Protein AF-A0A849TM98-F1 (afdb_monomer_lite)

Sequence (155 aa):
MPPPEGQPVPTSGHVIDQPSEIGAILRRILEQVATDVGDQFFPSLVQQATSLCVEYAYISERSDDGSCFCSKAAWANGGPLSPFDVPAKGPNKVDMAKTLALRDVERQHILDMLEQTNWRVSGEKGAAKILGLNPTTLEARMNKLGIARPSSPTG

Structure (mmCIF, N/CA/C/O backbone):
data_AF-A0A849TM98-F1
#
_entry.id   AF-A0A849TM98-F1
#
loop_
_atom_site.group_PDB
_atom_site.id
_atom_site.type_symbol
_atom_site.label_atom_id
_atom_site.label_alt_id
_atom_site.label_comp_id
_atom_site.label_asym_id
_atom_site.label_entity_id
_atom_site.label_seq_id
_atom_site.pdbx_PDB_ins_code
_atom_site.Cartn_x
_atom_site.Cartn_y
_atom_site.Cartn_z
_atom_site.occupancy
_atom_site.B_iso_or_equiv
_atom_site.auth_seq_id
_atom_site.auth_comp_id
_atom_site.auth_asym_id
_atom_site.auth_atom_id
_atom_site.pdbx_PDB_model_num
ATOM 1 N N . MET A 1 1 ? 73.442 27.928 7.668 1.00 41.06 1 MET A N 1
ATOM 2 C CA . MET A 1 1 ? 72.955 27.429 6.367 1.00 41.06 1 MET A CA 1
ATOM 3 C C . MET A 1 1 ? 71.775 26.509 6.650 1.00 41.06 1 MET A C 1
ATOM 5 O O . MET A 1 1 ? 72.008 25.449 7.220 1.00 41.06 1 MET A O 1
ATOM 9 N N . PRO A 1 2 ? 70.529 26.950 6.420 1.00 49.03 2 PRO A N 1
ATOM 10 C CA . PRO A 1 2 ? 69.352 26.091 6.546 1.00 49.03 2 PRO A CA 1
ATOM 11 C C . PRO A 1 2 ? 69.283 25.087 5.374 1.00 49.03 2 PRO A C 1
ATOM 13 O O . PRO A 1 2 ? 69.793 25.398 4.295 1.00 49.03 2 PRO A O 1
ATOM 16 N N . PRO A 1 3 ? 68.702 23.888 5.568 1.00 48.16 3 PRO A N 1
ATOM 17 C CA . PRO A 1 3 ? 68.434 22.942 4.484 1.00 48.16 3 PRO A CA 1
ATOM 18 C C . PRO A 1 3 ? 67.282 23.435 3.582 1.00 48.16 3 PRO A C 1
ATOM 20 O O . PRO A 1 3 ? 66.456 24.227 4.037 1.00 48.16 3 PRO A O 1
ATOM 23 N N . PRO A 1 4 ? 67.229 22.995 2.310 1.00 47.66 4 PRO A N 1
ATOM 24 C CA . PRO A 1 4 ? 66.260 23.478 1.329 1.00 47.66 4 PRO A CA 1
ATOM 25 C C . PRO A 1 4 ? 64.826 23.036 1.653 1.00 47.66 4 PRO A C 1
ATOM 27 O O . PRO A 1 4 ? 64.572 21.883 2.003 1.00 47.66 4 PRO A O 1
ATOM 30 N N . GLU A 1 5 ? 63.897 23.977 1.503 1.00 50.69 5 GLU A N 1
ATOM 31 C CA . GLU A 1 5 ? 62.451 23.766 1.539 1.00 50.69 5 GLU A CA 1
ATOM 32 C C . GLU A 1 5 ? 61.996 22.815 0.417 1.00 50.69 5 GLU A C 1
ATOM 34 O O . GLU A 1 5 ? 62.450 22.923 -0.722 1.00 50.69 5 GLU A O 1
ATOM 39 N N . GLY A 1 6 ? 61.047 21.925 0.734 1.00 48.53 6 GLY A N 1
ATOM 40 C CA . GLY A 1 6 ? 60.220 21.237 -0.264 1.00 48.53 6 GLY A CA 1
ATOM 41 C C . GLY A 1 6 ? 60.512 19.751 -0.490 1.00 48.53 6 GLY A C 1
ATOM 42 O O . GLY A 1 6 ? 60.929 19.360 -1.575 1.00 48.53 6 GLY A O 1
ATOM 43 N N . GLN A 1 7 ? 60.184 18.897 0.483 1.00 35.91 7 GLN A N 1
ATOM 44 C CA . GLN A 1 7 ? 59.826 17.502 0.194 1.00 35.91 7 GLN A CA 1
ATOM 45 C C . GLN A 1 7 ? 58.348 17.280 0.542 1.00 35.91 7 GLN A C 1
ATOM 47 O O . GLN A 1 7 ? 57.992 17.378 1.718 1.00 35.91 7 GLN A O 1
ATOM 52 N N . PRO A 1 8 ? 57.470 16.981 -0.433 1.00 37.41 8 PRO A N 1
ATOM 53 C CA . PRO A 1 8 ? 56.159 16.434 -0.132 1.00 37.41 8 PRO A CA 1
ATOM 54 C C . PRO A 1 8 ? 56.297 14.967 0.298 1.00 37.41 8 PRO A C 1
ATOM 56 O O . PRO A 1 8 ? 56.917 14.146 -0.376 1.00 37.41 8 PRO A O 1
ATOM 59 N N . VAL A 1 9 ? 55.707 14.656 1.449 1.00 39.91 9 VAL A N 1
ATOM 60 C CA . VAL A 1 9 ? 55.530 13.306 1.995 1.00 39.91 9 VAL A CA 1
ATOM 61 C C . VAL A 1 9 ? 54.797 12.385 1.000 1.00 39.91 9 VAL A C 1
ATOM 63 O O . VAL A 1 9 ? 53.800 12.811 0.410 1.00 39.91 9 VAL A O 1
ATOM 66 N N . PRO A 1 10 ? 55.210 11.113 0.817 1.00 35.00 10 PRO A N 1
ATOM 67 C CA . PRO A 1 10 ? 54.434 10.158 0.037 1.00 35.00 10 PRO A CA 1
ATOM 68 C C . PRO A 1 10 ? 53.197 9.752 0.845 1.00 35.00 10 PRO A C 1
ATOM 70 O O . PRO A 1 10 ? 53.257 8.904 1.734 1.00 35.00 10 PRO A O 1
ATOM 73 N N . THR A 1 11 ? 52.060 10.379 0.551 1.00 39.84 11 THR A N 1
ATOM 74 C CA . THR A 1 11 ? 50.767 9.919 1.063 1.00 39.84 11 THR A CA 1
ATOM 75 C C . THR A 1 11 ? 50.325 8.771 0.170 1.00 39.84 11 THR A C 1
ATOM 77 O O . THR A 1 11 ? 50.005 8.971 -0.999 1.00 39.84 11 THR A O 1
ATOM 80 N N . SER A 1 12 ? 50.370 7.555 0.712 1.00 45.78 12 SER A N 1
ATOM 81 C CA . SER A 1 12 ? 49.837 6.358 0.068 1.00 45.78 12 SER A CA 1
ATOM 82 C C . SER A 1 12 ? 48.323 6.521 -0.092 1.00 45.78 12 SER A C 1
ATOM 84 O O . SER A 1 12 ? 47.551 6.281 0.832 1.00 45.78 12 SER A O 1
ATOM 86 N N . GLY A 1 13 ? 47.911 7.011 -1.254 1.00 35.06 13 GLY A N 1
ATOM 87 C CA . GLY A 1 13 ? 46.535 7.043 -1.716 1.00 35.06 13 GLY A CA 1
ATOM 88 C C . GLY A 1 13 ? 46.517 6.382 -3.079 1.00 35.06 13 GLY A C 1
ATOM 89 O O . GLY A 1 13 ? 46.892 6.997 -4.072 1.00 35.06 13 GLY A O 1
ATOM 90 N N . HIS A 1 14 ? 46.138 5.108 -3.119 1.00 42.25 14 HIS A N 1
ATOM 91 C CA . HIS A 1 14 ? 45.857 4.408 -4.364 1.00 42.25 14 HIS A CA 1
ATOM 92 C C . HIS A 1 14 ? 44.585 5.022 -4.967 1.00 42.25 14 HIS A C 1
ATOM 94 O O . HIS A 1 14 ? 43.470 4.592 -4.685 1.00 42.25 14 HIS A O 1
ATOM 100 N N . VAL A 1 15 ? 44.762 6.105 -5.725 1.00 42.31 15 VAL A N 1
ATOM 101 C CA . VAL A 1 15 ? 43.738 6.670 -6.601 1.00 42.31 15 VAL A CA 1
ATOM 102 C C . VAL A 1 15 ? 43.552 5.662 -7.727 1.00 42.31 15 VAL A C 1
ATOM 104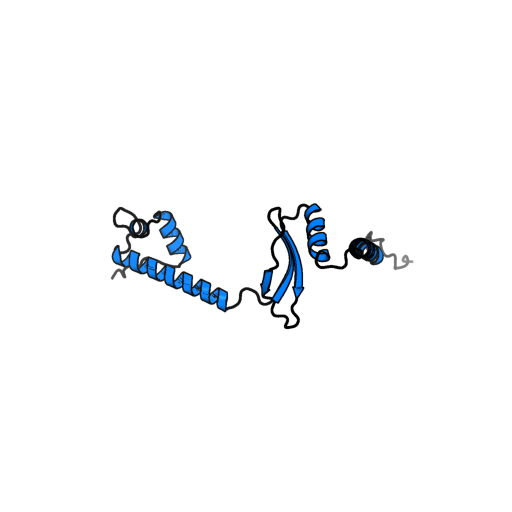 O O . VAL A 1 15 ? 44.450 5.458 -8.542 1.00 42.31 15 VAL A O 1
ATOM 107 N N . ILE A 1 16 ? 42.409 4.980 -7.723 1.00 38.78 16 ILE A N 1
ATOM 108 C CA . ILE A 1 16 ? 41.996 4.090 -8.806 1.00 38.78 16 ILE A CA 1
ATOM 109 C C . ILE A 1 16 ? 41.650 4.981 -10.007 1.00 38.78 16 ILE A C 1
ATOM 111 O O . ILE A 1 16 ? 40.516 5.419 -10.173 1.00 38.78 16 ILE A O 1
ATOM 115 N N . ASP A 1 17 ? 42.663 5.291 -10.813 1.00 43.09 17 ASP A N 1
ATOM 116 C CA . ASP A 1 17 ? 42.588 6.096 -12.038 1.00 43.09 17 ASP A CA 1
ATOM 117 C C . ASP A 1 17 ? 42.391 5.194 -13.276 1.00 43.09 17 ASP A C 1
ATOM 119 O O . ASP A 1 17 ? 43.141 5.238 -14.245 1.00 43.09 17 ASP A O 1
ATOM 123 N N . GLN A 1 18 ? 41.409 4.289 -13.231 1.00 44.62 18 GLN A N 1
ATOM 124 C CA . GLN A 1 18 ? 41.068 3.408 -14.362 1.00 44.62 18 GLN A CA 1
ATOM 125 C C . GLN A 1 18 ? 39.545 3.409 -14.610 1.00 44.62 18 GLN A C 1
ATOM 127 O O . GLN A 1 18 ? 38.858 2.430 -14.311 1.00 44.62 18 GLN A O 1
ATOM 132 N N . PRO A 1 19 ? 38.971 4.475 -15.207 1.00 47.72 19 PRO A N 1
ATOM 133 C CA . PRO A 1 19 ? 37.593 4.455 -15.725 1.00 47.72 19 PRO A CA 1
ATOM 134 C C . PRO A 1 19 ? 37.368 3.395 -16.830 1.00 47.72 19 PRO A C 1
ATOM 136 O O . PRO A 1 19 ? 36.232 3.110 -17.211 1.00 47.72 19 PRO A O 1
ATOM 139 N N . SER A 1 20 ? 38.441 2.775 -17.326 1.00 55.25 20 SER A N 1
ATOM 140 C CA . SER A 1 20 ? 38.464 1.695 -18.314 1.00 55.25 20 SER A CA 1
ATOM 141 C C . SER A 1 20 ? 38.040 0.331 -17.775 1.00 55.25 20 SER A C 1
ATOM 143 O O . SER A 1 20 ? 37.471 -0.432 -18.545 1.00 55.25 20 SER A O 1
ATOM 145 N N . GLU A 1 21 ? 38.270 -0.007 -16.502 1.00 56.81 21 GLU A N 1
ATOM 146 C CA . GLU A 1 21 ? 37.962 -1.357 -15.994 1.00 56.81 21 GLU A CA 1
ATOM 147 C C . GLU A 1 21 ? 36.474 -1.534 -15.706 1.00 56.81 21 GLU A C 1
ATOM 149 O O . GLU A 1 21 ? 35.868 -2.492 -16.178 1.00 56.81 21 GLU A O 1
ATOM 154 N N . ILE A 1 22 ? 35.849 -0.569 -15.026 1.00 57.56 22 ILE A N 1
ATOM 155 C CA . ILE A 1 22 ? 34.392 -0.567 -14.825 1.00 57.56 22 ILE A CA 1
ATOM 156 C C . ILE A 1 22 ? 33.691 -0.453 -16.179 1.00 57.56 22 ILE A C 1
ATOM 158 O O . ILE A 1 22 ? 32.751 -1.199 -16.440 1.00 57.56 22 ILE A O 1
ATOM 162 N N . GLY A 1 23 ? 34.189 0.416 -17.066 1.00 57.53 23 GLY A N 1
ATOM 163 C CA . GLY A 1 23 ? 33.680 0.551 -18.428 1.00 57.53 23 GLY A CA 1
ATOM 164 C C . GLY A 1 23 ? 33.818 -0.733 -19.250 1.00 57.53 23 GLY A C 1
ATOM 165 O O . GLY A 1 23 ? 32.882 -1.098 -19.954 1.00 57.53 23 GLY A O 1
ATOM 166 N N . ALA A 1 24 ? 34.934 -1.457 -19.137 1.00 56.75 24 ALA A N 1
ATOM 167 C CA . ALA A 1 24 ? 35.159 -2.725 -19.829 1.00 56.75 24 ALA A CA 1
ATOM 168 C C . ALA A 1 24 ? 34.332 -3.871 -19.238 1.00 56.75 24 ALA A C 1
ATOM 170 O O . ALA A 1 24 ? 33.852 -4.714 -19.990 1.00 56.75 24 ALA A O 1
ATOM 171 N N . ILE A 1 25 ? 34.119 -3.894 -17.921 1.00 60.06 25 ILE A N 1
ATOM 172 C CA . ILE A 1 25 ? 33.241 -4.864 -17.258 1.00 60.06 25 ILE A CA 1
ATOM 173 C C . ILE A 1 25 ? 31.790 -4.610 -17.670 1.00 60.06 25 ILE A C 1
ATOM 175 O O . ILE A 1 25 ? 31.125 -5.540 -18.119 1.00 60.06 25 ILE A O 1
ATOM 179 N N . LEU A 1 26 ? 31.319 -3.359 -17.617 1.00 59.16 26 LEU A N 1
ATOM 180 C CA . LEU A 1 26 ? 29.992 -2.978 -18.112 1.00 59.16 26 LEU A CA 1
ATOM 181 C C . LEU A 1 26 ? 29.842 -3.307 -19.591 1.00 59.16 26 LEU A C 1
ATOM 183 O O . LEU A 1 26 ? 28.832 -3.874 -19.979 1.00 59.16 26 LEU A O 1
ATOM 187 N N . ARG A 1 27 ? 30.852 -3.014 -20.411 1.00 59.94 27 ARG A N 1
ATOM 188 C CA . ARG A 1 27 ? 30.844 -3.329 -21.839 1.00 59.94 27 ARG A CA 1
ATOM 189 C C . ARG A 1 27 ? 30.819 -4.829 -22.094 1.00 59.94 27 ARG A C 1
ATOM 191 O O . ARG A 1 27 ? 30.072 -5.256 -22.953 1.00 59.94 27 ARG A O 1
ATOM 198 N N . ARG A 1 28 ? 31.546 -5.635 -21.322 1.00 60.69 28 ARG A N 1
ATOM 199 C CA . ARG A 1 28 ? 31.544 -7.098 -21.438 1.00 60.69 28 ARG A CA 1
ATOM 200 C C . ARG A 1 28 ? 30.220 -7.712 -20.981 1.00 60.69 28 ARG A C 1
ATOM 202 O O . ARG A 1 28 ? 29.760 -8.664 -21.602 1.00 60.69 28 ARG A O 1
ATOM 209 N N . ILE A 1 29 ? 29.593 -7.148 -19.946 1.00 64.00 29 ILE A N 1
ATOM 210 C CA . ILE A 1 29 ? 28.229 -7.501 -19.525 1.00 64.00 29 ILE A CA 1
ATOM 211 C C . ILE A 1 29 ? 27.244 -7.109 -20.634 1.00 64.00 29 ILE A C 1
ATOM 213 O O . ILE A 1 29 ? 26.476 -7.943 -21.089 1.00 64.00 29 ILE A O 1
ATOM 217 N N . LEU A 1 30 ? 27.316 -5.882 -21.149 1.00 58.19 30 LEU A N 1
ATOM 218 C CA . LEU A 1 30 ? 26.434 -5.388 -22.208 1.00 58.19 30 LEU A CA 1
ATOM 219 C C . LEU A 1 30 ? 26.620 -6.137 -23.535 1.00 58.19 30 LEU A C 1
ATOM 221 O O . LEU A 1 30 ? 25.628 -6.449 -24.174 1.00 58.19 30 LEU A O 1
ATOM 225 N N . GLU A 1 31 ? 27.844 -6.475 -23.940 1.00 56.59 31 GLU A N 1
ATOM 226 C CA . GLU A 1 31 ? 28.152 -7.223 -25.171 1.00 56.59 31 GLU A CA 1
ATOM 227 C C . GLU A 1 31 ? 27.732 -8.697 -25.066 1.00 56.59 31 GLU A C 1
ATOM 229 O O . GLU A 1 31 ? 27.278 -9.269 -26.054 1.00 56.59 31 GLU A O 1
ATOM 234 N N . GLN A 1 32 ? 27.795 -9.305 -23.874 1.00 48.66 32 GLN A N 1
ATOM 235 C CA . GLN A 1 32 ? 27.200 -10.626 -23.634 1.00 48.66 32 GLN A CA 1
ATOM 236 C C . GLN A 1 32 ? 25.665 -10.598 -23.629 1.00 48.66 32 GLN A C 1
ATOM 238 O O . GLN A 1 32 ? 25.049 -11.585 -24.021 1.00 48.66 32 GLN A O 1
ATOM 243 N N . VAL A 1 33 ? 25.045 -9.489 -23.217 1.00 55.25 33 VAL A N 1
ATOM 244 C CA . VAL A 1 33 ? 23.580 -9.326 -23.194 1.00 55.25 33 VAL A CA 1
ATOM 245 C C . VAL A 1 33 ? 23.047 -8.822 -24.554 1.00 55.25 33 VAL A C 1
ATOM 247 O O . VAL A 1 33 ? 21.900 -9.076 -24.910 1.00 55.25 33 VAL A O 1
ATOM 250 N N . ALA A 1 34 ? 23.891 -8.217 -25.396 1.00 47.62 34 ALA A N 1
ATOM 251 C CA . ALA A 1 34 ? 23.535 -7.693 -26.719 1.00 47.62 34 ALA A CA 1
ATOM 252 C C . ALA A 1 34 ? 23.196 -8.765 -27.770 1.00 47.62 34 ALA A C 1
ATOM 254 O O . ALA A 1 34 ? 22.821 -8.414 -28.886 1.00 47.62 34 ALA A O 1
ATOM 255 N N . THR A 1 35 ? 23.311 -10.058 -27.445 1.00 50.44 35 THR A N 1
ATOM 256 C CA . THR A 1 35 ? 22.875 -11.123 -28.367 1.00 50.44 35 THR A CA 1
ATOM 257 C C . THR A 1 35 ? 21.389 -11.469 -28.196 1.00 50.44 35 THR A C 1
ATOM 259 O O . THR A 1 35 ? 20.817 -12.103 -29.076 1.00 50.44 35 THR A O 1
ATOM 262 N N . ASP A 1 36 ? 20.741 -10.991 -27.127 1.00 50.47 36 ASP A N 1
ATOM 263 C CA . ASP A 1 36 ? 19.302 -11.149 -26.890 1.00 50.47 36 ASP A CA 1
ATOM 264 C C . ASP A 1 36 ? 18.610 -9.782 -27.035 1.00 50.47 36 ASP A C 1
ATOM 266 O O . ASP A 1 36 ? 18.222 -9.114 -26.076 1.00 50.47 36 ASP A O 1
ATOM 270 N N . VAL A 1 37 ? 18.547 -9.292 -28.277 1.00 52.75 37 VAL A N 1
ATOM 271 C CA . VAL A 1 37 ? 17.823 -8.057 -28.606 1.00 52.75 37 VAL A CA 1
ATOM 272 C C . VAL A 1 37 ? 16.337 -8.398 -28.721 1.00 52.75 37 VAL A C 1
ATOM 274 O O . VAL A 1 37 ? 15.864 -8.821 -29.774 1.00 52.75 37 VAL A O 1
ATOM 277 N N . GLY A 1 38 ? 15.606 -8.235 -27.620 1.00 61.91 38 GLY A N 1
ATOM 278 C CA . GLY A 1 38 ? 14.159 -8.439 -27.548 1.00 61.91 38 GLY A CA 1
ATOM 279 C C . GLY A 1 38 ? 13.585 -8.121 -26.164 1.00 61.91 38 GLY A C 1
ATOM 280 O O . GLY A 1 38 ? 14.304 -7.668 -25.272 1.00 61.91 38 GLY A O 1
ATOM 281 N N . ASP A 1 39 ? 12.293 -8.396 -25.960 1.00 64.81 39 ASP A N 1
ATOM 282 C CA . ASP A 1 39 ? 11.560 -8.143 -24.701 1.00 64.81 39 ASP A CA 1
ATOM 283 C C . ASP A 1 39 ? 12.156 -8.848 -23.458 1.00 64.81 39 ASP A C 1
ATOM 285 O O . ASP A 1 39 ? 11.765 -8.561 -22.327 1.00 64.81 39 ASP A O 1
ATOM 289 N N . GLN A 1 40 ? 13.114 -9.765 -23.645 1.00 69.19 40 GLN A N 1
ATOM 290 C CA . GLN A 1 40 ? 13.755 -10.558 -22.587 1.00 69.19 40 GLN A CA 1
ATOM 291 C C . GLN A 1 40 ? 15.066 -9.967 -22.048 1.00 69.19 40 GLN A C 1
ATOM 293 O O . GLN A 1 40 ? 15.579 -10.460 -21.038 1.00 69.19 40 GLN A O 1
ATOM 298 N N . PHE A 1 41 ? 15.578 -8.886 -22.645 1.00 76.75 41 PHE A N 1
ATOM 299 C CA . PHE A 1 41 ? 16.814 -8.227 -22.210 1.00 76.75 41 PHE A CA 1
ATOM 300 C C . PHE A 1 41 ? 16.761 -7.814 -20.727 1.00 76.75 41 PHE A C 1
ATOM 302 O O . PHE A 1 41 ? 17.604 -8.212 -19.919 1.00 76.75 41 PHE A O 1
ATOM 309 N N . PHE A 1 42 ? 15.735 -7.047 -20.340 1.00 83.12 42 PHE A N 1
ATOM 310 C CA . PHE A 1 42 ? 15.604 -6.532 -18.973 1.00 83.12 42 PHE A CA 1
ATOM 311 C C . PHE A 1 42 ? 15.275 -7.631 -17.947 1.00 83.12 42 PHE A C 1
ATOM 313 O O . PHE A 1 42 ? 15.927 -7.651 -16.900 1.00 83.12 42 PHE A O 1
ATOM 320 N N . PRO A 1 43 ? 14.337 -8.568 -18.214 1.00 80.44 43 PRO A N 1
ATOM 321 C CA . PRO A 1 43 ? 14.098 -9.710 -17.330 1.00 80.44 43 PRO A CA 1
ATOM 322 C C . PRO A 1 43 ? 15.351 -10.549 -17.070 1.00 80.44 43 PRO A C 1
ATOM 324 O O . PRO A 1 43 ? 15.622 -10.895 -15.922 1.00 80.44 43 PRO A O 1
ATOM 327 N N . SER A 1 44 ? 16.153 -10.818 -18.104 1.00 81.19 44 SER A N 1
ATOM 328 C CA . SER A 1 44 ? 17.389 -11.601 -17.975 1.00 81.19 44 SER A CA 1
ATOM 329 C C . SER A 1 44 ? 18.439 -10.886 -17.126 1.00 81.19 44 SER A C 1
ATOM 331 O O . SER A 1 44 ? 19.100 -11.514 -16.298 1.00 81.19 44 SER A O 1
ATOM 333 N N . LEU A 1 45 ? 18.562 -9.564 -17.270 1.00 82.00 45 LEU A N 1
ATOM 334 C CA . LEU A 1 45 ? 19.480 -8.763 -16.462 1.00 82.00 45 LEU A CA 1
ATOM 335 C C . LEU A 1 45 ? 19.061 -8.732 -14.983 1.00 82.00 45 LEU A C 1
ATOM 337 O O . LEU A 1 45 ? 19.894 -8.918 -14.094 1.00 82.00 45 LEU A O 1
ATOM 341 N N . VAL A 1 46 ? 17.764 -8.566 -14.712 1.00 83.94 46 VAL A N 1
ATOM 342 C CA . VAL A 1 46 ? 17.221 -8.645 -13.347 1.00 83.94 46 VAL A CA 1
ATOM 343 C C . VAL A 1 46 ? 17.422 -10.045 -12.763 1.00 83.94 46 VAL A C 1
ATOM 345 O O . VAL A 1 46 ? 17.838 -10.169 -11.613 1.00 83.94 46 VAL A O 1
ATOM 348 N N . GLN A 1 47 ? 17.218 -11.099 -13.557 1.00 81.94 47 GLN A N 1
ATOM 349 C CA . GLN A 1 47 ? 17.458 -12.480 -13.143 1.00 81.94 47 GLN A CA 1
ATOM 350 C C . GLN A 1 47 ? 18.929 -12.723 -12.775 1.00 81.94 47 GLN A C 1
ATOM 352 O O . GLN A 1 47 ? 19.199 -13.374 -11.768 1.00 81.94 47 GLN A O 1
ATOM 357 N N . GLN A 1 48 ? 19.889 -12.183 -13.528 1.00 80.06 48 GLN A N 1
ATOM 358 C CA . GLN A 1 48 ? 21.310 -12.286 -13.178 1.00 80.06 48 GLN A CA 1
ATOM 359 C C . GLN A 1 48 ? 21.631 -11.560 -11.865 1.00 80.06 48 GLN A C 1
ATOM 361 O O . GLN A 1 48 ? 22.358 -12.102 -11.031 1.00 80.06 48 GLN A O 1
ATOM 366 N N . ALA A 1 49 ? 21.031 -10.388 -11.629 1.00 78.25 49 ALA A N 1
ATOM 367 C CA . ALA A 1 49 ? 21.215 -9.632 -10.390 1.00 78.25 49 ALA A CA 1
ATOM 368 C C . ALA A 1 49 ? 20.768 -10.410 -9.136 1.00 78.25 49 ALA A C 1
ATOM 370 O O . ALA A 1 49 ? 21.336 -10.210 -8.064 1.00 78.25 49 ALA A O 1
ATOM 371 N N . THR A 1 50 ? 19.827 -11.357 -9.256 1.00 75.06 50 THR A N 1
ATOM 372 C CA . THR A 1 50 ? 19.415 -12.221 -8.128 1.00 75.06 50 THR A CA 1
ATOM 373 C C . THR A 1 50 ? 20.554 -13.086 -7.577 1.00 75.06 50 THR A C 1
ATOM 375 O O . THR A 1 50 ? 20.539 -13.434 -6.397 1.00 75.06 50 THR A O 1
ATOM 378 N N . SER A 1 51 ? 21.594 -13.363 -8.377 1.00 80.38 51 SER A N 1
ATOM 379 C CA . SER A 1 51 ? 22.789 -14.101 -7.925 1.00 80.38 51 SER A CA 1
ATOM 380 C C . SER A 1 51 ? 23.601 -13.343 -6.867 1.00 80.38 51 SER A C 1
ATOM 382 O O . SER A 1 51 ? 24.480 -13.921 -6.236 1.00 80.38 51 SER A O 1
ATOM 384 N N . LEU A 1 52 ? 23.297 -12.060 -6.647 1.00 80.56 52 LEU A N 1
ATOM 385 C CA . LEU A 1 52 ? 23.888 -11.223 -5.603 1.00 80.56 52 LEU A CA 1
ATOM 386 C C . LEU A 1 52 ? 23.168 -11.350 -4.244 1.00 80.56 52 LEU A C 1
ATOM 388 O O . LEU A 1 52 ? 23.460 -10.576 -3.337 1.00 80.56 52 LEU A O 1
ATOM 392 N N . CYS A 1 53 ? 22.230 -12.297 -4.092 1.00 76.50 53 CYS A N 1
ATOM 393 C CA . CYS A 1 53 ? 21.415 -12.487 -2.881 1.00 76.50 53 CYS A CA 1
ATOM 394 C C . CYS A 1 53 ? 20.637 -11.229 -2.460 1.00 76.50 53 CYS A C 1
ATOM 396 O O . CYS A 1 53 ? 20.451 -10.960 -1.273 1.00 76.50 53 CYS A O 1
ATOM 398 N N . VAL A 1 54 ? 20.187 -10.443 -3.437 1.00 78.88 54 VAL A N 1
ATOM 399 C CA . VAL A 1 54 ? 19.339 -9.275 -3.194 1.00 78.88 54 VAL A CA 1
ATOM 400 C C . VAL A 1 54 ? 17.899 -9.714 -2.948 1.00 78.88 54 VAL A C 1
ATOM 402 O O . VAL A 1 54 ? 17.404 -10.623 -3.605 1.00 78.88 54 VAL A O 1
ATOM 405 N N . GLU A 1 55 ? 17.213 -9.057 -2.014 1.00 80.31 55 GLU A N 1
ATOM 406 C CA . GLU A 1 55 ? 15.791 -9.315 -1.731 1.00 80.31 55 GLU A CA 1
ATOM 407 C C . GLU A 1 55 ? 14.873 -8.699 -2.805 1.00 80.31 55 GLU A C 1
ATOM 409 O O . GLU A 1 55 ? 13.752 -9.163 -3.030 1.00 80.31 55 GLU A O 1
ATOM 414 N N . TYR A 1 56 ? 15.379 -7.687 -3.518 1.00 83.06 56 TYR A N 1
ATOM 415 C CA . TYR A 1 56 ? 14.667 -6.955 -4.562 1.00 83.06 56 TYR A CA 1
ATOM 416 C C . TYR A 1 56 ? 15.644 -6.477 -5.641 1.00 83.06 56 TYR A C 1
ATOM 418 O O . TYR A 1 56 ? 16.721 -5.968 -5.328 1.00 83.06 56 TYR A O 1
ATOM 426 N N . ALA A 1 57 ? 15.237 -6.570 -6.905 1.00 85.81 57 ALA A N 1
ATOM 427 C CA . ALA A 1 57 ? 15.949 -5.981 -8.037 1.00 85.81 57 ALA A CA 1
ATOM 428 C C . ALA A 1 57 ? 14.949 -5.527 -9.102 1.00 85.81 57 ALA A C 1
ATOM 430 O O . ALA A 1 57 ? 14.013 -6.257 -9.418 1.00 85.81 57 ALA A O 1
ATOM 431 N N . TYR A 1 58 ? 15.128 -4.335 -9.669 1.00 87.88 58 TYR A N 1
ATOM 432 C CA . TYR A 1 58 ? 14.302 -3.869 -10.783 1.00 87.88 58 TYR A CA 1
ATOM 433 C C . TYR A 1 58 ? 15.047 -2.867 -11.664 1.00 87.88 58 TYR A C 1
ATOM 435 O O . TYR A 1 58 ? 15.994 -2.215 -11.225 1.00 87.88 58 TYR A O 1
ATOM 443 N N . ILE A 1 59 ? 14.596 -2.751 -12.911 1.00 85.56 59 ILE A N 1
ATOM 444 C CA . ILE A 1 59 ? 15.052 -1.755 -13.881 1.00 85.56 59 ILE A CA 1
ATOM 445 C C . ILE A 1 59 ? 13.849 -0.920 -14.274 1.00 85.56 59 ILE A C 1
ATOM 447 O O . ILE A 1 59 ? 12.824 -1.461 -14.687 1.00 85.56 59 ILE A O 1
ATOM 451 N N . SER A 1 60 ? 13.988 0.396 -14.175 1.00 84.81 60 SER A N 1
ATOM 452 C CA . SER A 1 60 ? 12.931 1.334 -14.525 1.00 84.81 60 SER A CA 1
ATOM 453 C C . SER A 1 60 ? 13.405 2.372 -15.526 1.00 84.81 60 SER A C 1
ATOM 455 O O . SER A 1 60 ? 14.514 2.893 -15.413 1.00 84.81 60 SER A O 1
ATOM 457 N N . GLU A 1 61 ? 12.520 2.719 -16.447 1.00 83.12 61 GLU A N 1
ATOM 458 C CA . GLU A 1 61 ? 12.678 3.829 -17.376 1.00 83.12 61 GLU A CA 1
ATOM 459 C C . GLU A 1 61 ? 11.772 4.975 -16.935 1.00 83.12 61 GLU A C 1
ATOM 461 O O . GLU A 1 61 ? 10.623 4.759 -16.551 1.00 83.12 61 GLU A O 1
ATOM 466 N N . ARG A 1 62 ? 12.286 6.203 -16.960 1.00 81.25 62 ARG A N 1
ATOM 467 C CA . ARG A 1 62 ? 11.459 7.377 -16.691 1.00 81.25 62 ARG A CA 1
ATOM 468 C C . ARG A 1 62 ? 10.631 7.691 -17.936 1.00 81.25 62 ARG A C 1
ATOM 470 O O . ARG A 1 62 ? 11.208 7.800 -19.011 1.00 81.25 62 ARG A O 1
ATOM 477 N N . SER A 1 63 ? 9.322 7.869 -17.772 1.00 80.94 63 SER A N 1
ATOM 478 C CA . SER A 1 63 ? 8.436 8.291 -18.863 1.00 80.94 63 SER A CA 1
ATOM 479 C C . SER A 1 63 ? 8.846 9.662 -19.415 1.00 80.94 63 SER A C 1
ATOM 481 O O . SER A 1 63 ? 9.401 10.484 -18.678 1.00 80.94 63 SER A O 1
ATOM 483 N N . ASP A 1 64 ? 8.539 9.928 -20.686 1.00 78.75 64 ASP A N 1
ATOM 484 C CA . ASP A 1 64 ? 8.917 11.155 -21.407 1.00 78.75 64 ASP A CA 1
ATOM 485 C C . ASP A 1 64 ? 8.352 12.423 -20.755 1.00 78.75 64 ASP A C 1
ATOM 487 O O . ASP A 1 64 ? 9.021 13.451 -20.644 1.00 78.75 64 ASP A O 1
ATOM 491 N N . ASP A 1 65 ? 7.118 12.341 -20.260 1.00 78.81 65 ASP A N 1
ATOM 492 C CA . ASP A 1 65 ? 6.456 13.406 -19.503 1.00 78.81 65 ASP A CA 1
ATOM 493 C C . ASP A 1 65 ? 7.013 13.545 -18.069 1.00 78.81 65 ASP A C 1
ATOM 495 O O . ASP A 1 65 ? 6.700 14.488 -17.336 1.00 78.81 65 ASP A O 1
ATOM 499 N N . GLY A 1 66 ? 7.868 12.607 -17.661 1.00 76.50 66 GLY A N 1
ATOM 500 C CA . GLY A 1 66 ? 8.585 12.614 -16.401 1.00 76.50 66 GLY A CA 1
ATOM 501 C C . GLY A 1 66 ? 7.724 12.348 -15.171 1.00 76.50 66 GLY A C 1
ATOM 502 O O . GLY A 1 66 ? 8.255 12.527 -14.068 1.00 76.50 66 GLY A O 1
ATOM 503 N N . SER A 1 67 ? 6.450 11.957 -15.325 1.00 79.69 67 SER A N 1
ATOM 504 C CA . SER A 1 67 ? 5.519 11.732 -14.208 1.00 79.69 67 SER A CA 1
ATOM 505 C C . SER A 1 67 ? 5.683 10.384 -13.516 1.00 79.69 67 SER A C 1
ATOM 507 O O . SER A 1 67 ? 5.336 10.279 -12.337 1.00 79.69 67 SER A O 1
ATOM 509 N N . CYS A 1 68 ? 6.237 9.378 -14.193 1.00 83.56 68 CYS A N 1
ATOM 510 C CA . CYS A 1 68 ? 6.423 8.039 -13.648 1.00 83.56 68 CYS A CA 1
ATOM 511 C C . CYS A 1 68 ? 7.744 7.394 -14.087 1.00 83.56 68 CYS A C 1
ATOM 513 O O . CYS A 1 68 ? 8.376 7.792 -15.067 1.00 83.56 68 CYS A O 1
ATOM 515 N N . PHE A 1 69 ? 8.152 6.392 -13.316 1.00 84.62 69 PHE A N 1
ATOM 516 C CA . PHE A 1 69 ? 9.165 5.409 -13.652 1.00 84.62 69 PHE A CA 1
ATOM 517 C C . PHE A 1 69 ? 8.451 4.091 -13.943 1.00 84.62 69 PHE A C 1
ATOM 519 O O . PHE A 1 69 ? 7.914 3.467 -13.027 1.00 84.62 69 PHE A O 1
ATOM 526 N N . CYS A 1 70 ? 8.436 3.684 -15.206 1.00 82.62 70 CYS A N 1
ATOM 527 C CA . CYS A 1 70 ? 7.876 2.416 -15.644 1.00 82.62 70 CYS A CA 1
ATOM 528 C C . CYS A 1 70 ? 8.920 1.322 -15.435 1.00 82.62 70 CYS A C 1
ATOM 530 O O . CYS A 1 70 ? 9.990 1.341 -16.055 1.00 82.62 70 CYS A O 1
ATOM 532 N N . SER A 1 71 ? 8.632 0.361 -14.562 1.00 87.69 71 SER A N 1
ATOM 533 C CA . SER A 1 71 ? 9.478 -0.820 -14.416 1.00 87.69 71 SER A CA 1
ATOM 534 C C . SER A 1 71 ? 9.425 -1.657 -15.697 1.00 87.69 71 SER A C 1
ATOM 536 O O . SER A 1 71 ? 8.348 -2.054 -16.135 1.00 87.69 71 SER A O 1
ATOM 538 N N . LYS A 1 72 ? 10.583 -1.937 -16.303 1.00 85.06 72 LYS A N 1
ATOM 539 C CA . LYS A 1 72 ? 10.714 -2.846 -17.457 1.00 85.06 72 LYS A CA 1
ATOM 540 C C . LYS A 1 72 ? 10.882 -4.296 -17.014 1.00 85.06 72 LYS A C 1
ATOM 542 O O . LYS A 1 72 ? 10.453 -5.208 -1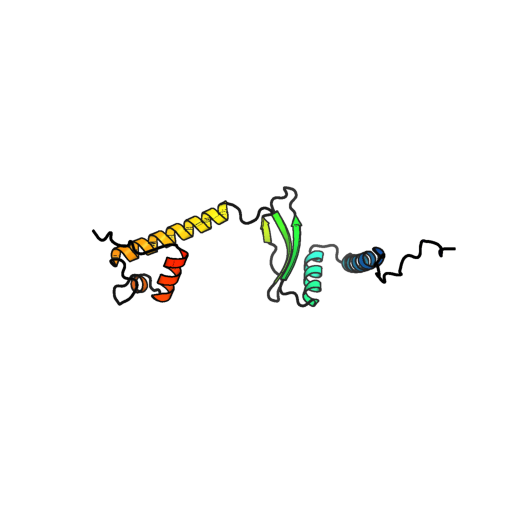7.710 1.00 85.06 72 LYS A O 1
ATOM 547 N N . ALA A 1 73 ? 11.508 -4.504 -15.860 1.00 85.69 73 ALA A N 1
ATOM 548 C CA . ALA A 1 73 ? 11.672 -5.809 -15.243 1.00 85.69 73 ALA A CA 1
ATOM 549 C C . ALA A 1 73 ? 11.848 -5.645 -13.738 1.00 85.69 73 ALA A C 1
ATOM 551 O O . ALA A 1 73 ? 12.513 -4.713 -13.283 1.00 85.69 73 ALA A O 1
ATOM 552 N N . ALA A 1 74 ? 11.285 -6.571 -12.971 1.00 88.06 74 ALA A N 1
ATOM 553 C CA . ALA A 1 74 ? 11.392 -6.575 -11.524 1.00 88.06 74 ALA A CA 1
ATOM 554 C C . ALA A 1 74 ? 11.407 -8.001 -10.971 1.00 88.06 74 ALA A C 1
ATOM 556 O O . ALA A 1 74 ? 10.852 -8.924 -11.564 1.00 88.06 74 ALA A O 1
ATOM 557 N N . TRP A 1 75 ? 12.036 -8.160 -9.814 1.00 88.56 75 TRP A N 1
ATOM 558 C CA . TRP A 1 75 ? 12.111 -9.386 -9.038 1.00 88.56 75 TRP A CA 1
ATOM 559 C C . TRP A 1 75 ? 12.016 -9.040 -7.557 1.00 88.56 75 TRP A C 1
ATOM 561 O O . TRP A 1 75 ? 12.649 -8.086 -7.091 1.00 88.56 75 TRP A O 1
ATOM 571 N N . ALA A 1 76 ? 11.225 -9.814 -6.824 1.00 86.75 76 ALA A N 1
ATOM 572 C CA . ALA A 1 76 ? 11.134 -9.739 -5.374 1.00 86.75 76 ALA A CA 1
ATOM 573 C C . ALA A 1 76 ? 10.687 -11.088 -4.810 1.00 86.75 76 ALA A C 1
ATOM 575 O O . ALA A 1 76 ? 9.991 -11.853 -5.479 1.00 86.75 76 ALA A O 1
ATOM 576 N N . ASN A 1 77 ? 11.026 -11.358 -3.550 1.00 83.62 77 ASN A N 1
ATOM 577 C CA . ASN A 1 77 ? 10.509 -12.512 -2.802 1.00 83.62 77 ASN A CA 1
ATOM 578 C C . ASN A 1 77 ? 10.700 -13.864 -3.517 1.00 83.62 77 ASN A C 1
ATOM 580 O O . ASN A 1 77 ? 9.828 -14.731 -3.454 1.00 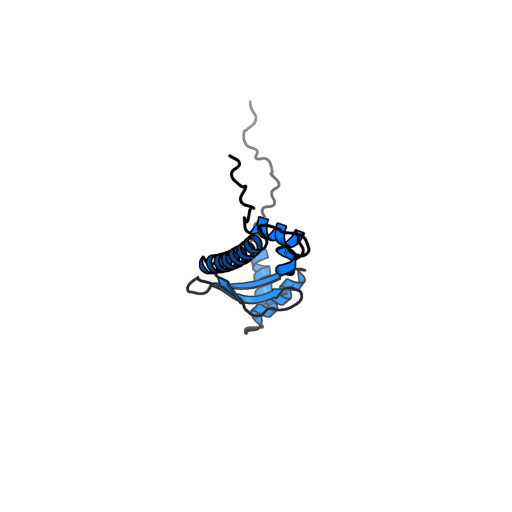83.62 77 ASN A O 1
ATOM 584 N N . GLY A 1 78 ? 11.819 -14.056 -4.219 1.00 79.25 78 GLY A N 1
ATOM 585 C CA . GLY A 1 78 ? 12.101 -15.329 -4.884 1.00 79.25 78 GLY A CA 1
ATOM 586 C C . GLY A 1 78 ? 11.582 -15.446 -6.319 1.00 79.25 78 GLY A C 1
ATOM 587 O O . GLY A 1 78 ? 11.826 -16.479 -6.939 1.00 79.25 78 GLY A O 1
ATOM 588 N N . GLY A 1 79 ? 10.894 -14.436 -6.871 1.00 84.25 79 GLY A N 1
ATOM 589 C CA . GLY A 1 79 ? 10.298 -14.534 -8.206 1.00 84.25 79 GLY A CA 1
ATOM 590 C C . GLY A 1 79 ? 10.180 -13.218 -8.984 1.00 84.25 79 GLY A C 1
ATOM 591 O O . GLY A 1 79 ? 10.281 -12.130 -8.412 1.00 84.25 79 GLY A O 1
ATOM 592 N N . PRO A 1 80 ? 9.971 -13.305 -10.312 1.00 84.44 80 PRO A N 1
ATOM 593 C CA . PRO A 1 80 ? 9.751 -12.139 -11.157 1.00 84.44 80 PRO A CA 1
ATOM 594 C C . PRO A 1 80 ? 8.409 -11.467 -10.837 1.00 84.44 80 PRO A C 1
ATOM 596 O O . PRO A 1 80 ? 7.404 -12.131 -10.579 1.00 84.44 80 PRO A O 1
ATOM 599 N N . LEU A 1 81 ? 8.393 -10.138 -10.886 1.00 84.25 81 LEU A N 1
ATOM 600 C CA . LEU A 1 81 ? 7.202 -9.306 -10.737 1.00 84.25 81 LEU A CA 1
ATOM 601 C C . LEU A 1 81 ? 6.749 -8.769 -12.096 1.00 84.25 81 LEU A C 1
ATOM 603 O O . LEU A 1 81 ? 7.561 -8.525 -12.991 1.00 84.25 81 LEU A O 1
ATOM 607 N N . SER A 1 82 ? 5.445 -8.525 -12.227 1.00 80.50 82 SER A N 1
ATOM 608 C CA . SER A 1 82 ? 4.900 -7.779 -13.359 1.00 80.50 82 SER A CA 1
ATOM 609 C C . SER A 1 82 ? 5.413 -6.330 -13.362 1.00 80.50 82 SER A C 1
ATOM 611 O O . SER A 1 82 ? 5.614 -5.767 -12.281 1.00 80.50 82 SER A O 1
ATOM 613 N N . PRO A 1 83 ? 5.562 -5.701 -14.543 1.00 78.50 83 PRO A N 1
ATOM 614 C CA . PRO A 1 83 ? 5.805 -4.267 -14.665 1.00 78.50 83 PRO A CA 1
ATOM 615 C C . PRO A 1 83 ? 4.863 -3.444 -13.780 1.00 78.50 83 PRO A C 1
ATOM 617 O O . PRO A 1 83 ? 3.666 -3.723 -13.699 1.00 78.50 83 PRO A O 1
ATOM 620 N N . PHE A 1 84 ? 5.416 -2.438 -13.111 1.00 82.44 84 PHE A N 1
ATOM 621 C CA . PHE A 1 84 ? 4.684 -1.501 -12.268 1.00 82.44 84 PHE A CA 1
ATOM 622 C C . PHE A 1 84 ? 5.219 -0.087 -12.472 1.00 82.44 84 PHE A C 1
ATOM 624 O O . PHE A 1 84 ? 6.406 0.101 -12.751 1.00 82.44 84 PHE A O 1
ATOM 631 N N . ASP A 1 85 ? 4.347 0.899 -12.286 1.00 83.50 85 ASP A N 1
ATOM 632 C CA . ASP A 1 85 ? 4.695 2.309 -12.410 1.00 83.50 85 ASP A CA 1
ATOM 633 C C . ASP A 1 85 ? 4.889 2.935 -11.035 1.00 83.50 85 ASP A C 1
ATOM 635 O O . ASP A 1 85 ? 4.022 2.855 -10.161 1.00 83.50 85 ASP A O 1
ATOM 639 N N . VAL A 1 86 ? 6.029 3.596 -10.851 1.00 80.56 86 VAL A N 1
ATOM 640 C CA . VAL A 1 86 ? 6.304 4.392 -9.657 1.00 80.56 86 VAL A CA 1
ATOM 641 C C . VAL A 1 86 ? 6.147 5.865 -10.015 1.00 80.56 86 VAL A C 1
ATOM 643 O O . VAL A 1 86 ? 6.902 6.367 -10.849 1.00 80.56 86 VAL A O 1
ATOM 646 N N . PRO A 1 87 ? 5.206 6.600 -9.403 1.00 79.38 87 PRO A N 1
ATOM 647 C CA . PRO A 1 87 ? 5.097 8.037 -9.612 1.00 79.38 87 PRO A CA 1
ATOM 648 C C . PRO A 1 87 ? 6.410 8.744 -9.245 1.00 79.38 87 PRO A C 1
ATOM 650 O O . PRO A 1 87 ? 6.956 8.546 -8.161 1.00 79.38 87 PRO A O 1
ATOM 653 N N . ALA A 1 88 ? 6.919 9.595 -10.136 1.00 75.25 88 ALA A N 1
ATOM 654 C CA . ALA A 1 88 ? 8.164 10.336 -9.926 1.00 75.25 88 ALA A CA 1
ATOM 655 C C . ALA A 1 88 ? 8.020 11.421 -8.843 1.00 75.25 88 ALA A C 1
ATOM 657 O O . ALA A 1 88 ? 8.989 11.795 -8.183 1.00 75.25 88 ALA A O 1
ATOM 658 N N . LYS A 1 89 ? 6.792 11.910 -8.625 1.00 69.44 89 LYS A N 1
ATOM 659 C CA . LYS A 1 89 ? 6.421 12.607 -7.392 1.00 69.44 89 LYS A CA 1
ATOM 660 C C . LYS A 1 89 ? 6.100 11.543 -6.346 1.00 69.44 89 LYS A C 1
ATOM 662 O O . LYS A 1 89 ? 5.183 10.761 -6.568 1.00 69.44 89 LYS A O 1
ATOM 667 N N . GLY A 1 90 ? 6.811 11.555 -5.213 1.00 60.28 90 GLY A N 1
ATOM 668 C CA . GLY A 1 90 ? 6.467 10.749 -4.031 1.00 60.28 90 GLY A CA 1
ATOM 669 C C . GLY A 1 90 ? 4.975 10.860 -3.669 1.00 60.28 90 GLY A C 1
ATOM 670 O O . GLY A 1 90 ? 4.311 11.767 -4.176 1.00 60.28 90 GLY A O 1
ATOM 671 N N . PRO A 1 91 ? 4.447 9.955 -2.817 1.00 57.09 91 PRO A N 1
ATOM 672 C CA . PRO A 1 91 ? 3.018 9.646 -2.702 1.00 57.09 91 PRO A CA 1
ATOM 673 C C . PRO A 1 91 ? 2.170 10.903 -2.845 1.00 57.09 91 PRO A C 1
ATOM 675 O O . PRO A 1 91 ? 2.287 11.849 -2.058 1.00 57.09 91 PRO A O 1
ATOM 678 N N . ASN A 1 92 ? 1.397 10.944 -3.930 1.00 55.50 92 ASN A N 1
ATOM 679 C CA . ASN A 1 92 ? 0.735 12.160 -4.361 1.00 55.50 92 ASN A CA 1
ATOM 680 C C . ASN A 1 92 ? -0.201 12.642 -3.246 1.00 55.50 92 ASN A C 1
ATOM 682 O O . ASN A 1 92 ? -0.719 11.862 -2.441 1.00 55.50 92 ASN A O 1
ATOM 686 N N . LYS A 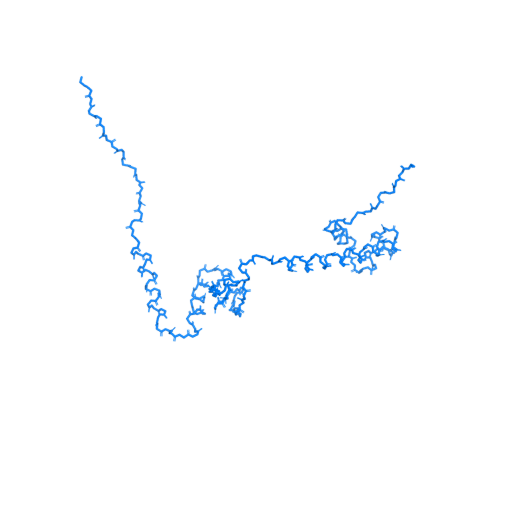1 93 ? -0.494 13.944 -3.227 1.00 54.41 93 LYS A N 1
ATOM 687 C CA . LYS A 1 93 ? -1.435 14.544 -2.264 1.00 54.41 93 LYS A CA 1
ATOM 688 C C . LYS A 1 93 ? -2.795 13.817 -2.239 1.00 54.41 93 LYS A C 1
ATOM 690 O O . LYS A 1 93 ? -3.487 13.861 -1.231 1.00 54.41 93 LYS A O 1
ATOM 695 N N . VAL A 1 94 ? -3.147 13.126 -3.328 1.00 56.72 94 VAL A N 1
ATOM 696 C CA . VAL A 1 94 ? -4.357 12.308 -3.498 1.00 56.72 94 VAL A CA 1
ATOM 697 C C . VAL A 1 94 ? -4.312 11.006 -2.684 1.00 56.72 94 VAL A C 1
ATOM 699 O O . VAL A 1 94 ? -5.301 10.666 -2.043 1.00 56.72 94 VAL A O 1
ATOM 702 N N . ASP A 1 95 ? -3.166 10.322 -2.618 1.00 58.97 95 ASP A N 1
ATOM 703 C CA . ASP A 1 95 ? -2.985 9.120 -1.786 1.00 58.97 95 ASP A CA 1
ATOM 704 C C . ASP A 1 95 ? -2.952 9.482 -0.299 1.00 58.97 95 ASP A C 1
ATOM 706 O O . ASP A 1 95 ? -3.539 8.796 0.544 1.00 58.97 95 ASP A O 1
ATOM 710 N N . MET A 1 96 ? -2.345 10.630 0.019 1.00 56.72 96 MET A N 1
ATOM 711 C CA . MET A 1 96 ? -2.424 11.229 1.350 1.00 56.72 96 MET A CA 1
ATOM 712 C C . MET A 1 96 ? -3.868 11.597 1.699 1.00 56.72 96 MET A C 1
ATOM 714 O O . MET A 1 96 ? -4.321 11.257 2.787 1.00 56.72 96 MET A O 1
ATOM 718 N N . ALA A 1 97 ? -4.619 12.209 0.779 1.00 59.78 97 ALA A N 1
ATOM 719 C CA . ALA A 1 97 ? -6.028 12.547 0.980 1.00 59.78 97 ALA A CA 1
ATOM 720 C C . ALA A 1 97 ? -6.909 11.302 1.156 1.00 59.78 97 ALA A C 1
ATOM 722 O O . ALA A 1 97 ? -7.772 11.294 2.027 1.00 59.78 97 ALA A O 1
ATOM 723 N N . LYS A 1 98 ? -6.664 10.221 0.407 1.00 64.12 98 LYS A N 1
ATOM 724 C CA . LYS A 1 98 ? -7.391 8.951 0.555 1.00 64.12 98 LYS A CA 1
ATOM 725 C C . LYS A 1 98 ? -7.080 8.269 1.891 1.00 64.12 98 LYS A C 1
ATOM 727 O O . LYS A 1 98 ? -7.980 7.758 2.553 1.00 64.12 98 LYS A O 1
ATOM 732 N N . THR A 1 99 ? -5.821 8.315 2.322 1.00 67.44 99 THR A N 1
ATOM 733 C CA . THR A 1 99 ? -5.389 7.802 3.633 1.00 67.44 99 THR A CA 1
ATOM 734 C C . THR A 1 99 ? -5.907 8.666 4.785 1.00 67.44 99 THR A C 1
ATOM 736 O O . THR A 1 99 ? -6.151 8.155 5.876 1.00 67.44 99 THR A O 1
ATOM 739 N N . LEU A 1 100 ? -6.060 9.977 4.582 1.00 71.69 100 LEU A N 1
ATOM 740 C CA . LEU A 1 100 ? -6.731 10.871 5.529 1.00 71.69 100 LEU A CA 1
ATOM 741 C C . LEU A 1 100 ? -8.225 10.540 5.603 1.00 71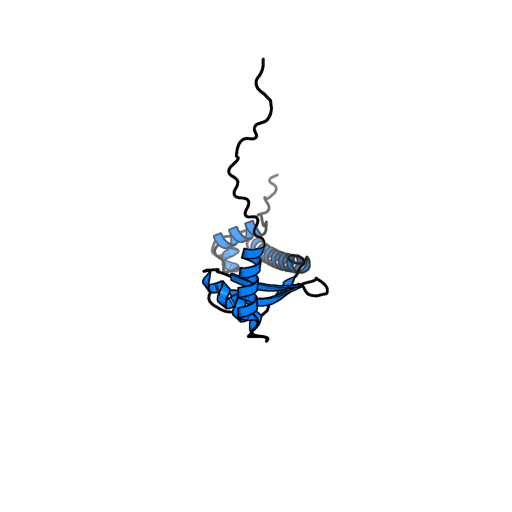.69 100 LEU A C 1
ATOM 743 O O . LEU A 1 100 ? -8.708 10.255 6.688 1.00 71.69 100 LEU A O 1
ATOM 747 N N . ALA A 1 101 ? -8.907 10.405 4.463 1.00 78.75 101 ALA A N 1
ATOM 748 C CA . ALA A 1 101 ? -10.329 10.067 4.416 1.00 78.75 101 ALA A CA 1
ATOM 749 C C . ALA A 1 101 ? -10.650 8.734 5.113 1.00 78.75 101 ALA A C 1
ATOM 751 O O . ALA A 1 101 ? -11.602 8.657 5.885 1.00 78.75 101 ALA A O 1
ATOM 752 N N . LEU A 1 102 ? -9.847 7.684 4.896 1.00 80.88 102 LEU A N 1
ATOM 753 C CA . LEU A 1 102 ? -10.054 6.406 5.583 1.00 80.88 102 LEU A CA 1
ATOM 754 C C . LEU A 1 102 ? -9.821 6.526 7.097 1.00 80.88 102 LEU A C 1
ATOM 756 O O . LEU A 1 102 ? -10.584 5.959 7.877 1.00 80.88 102 LEU A O 1
ATOM 760 N N . ARG A 1 103 ? -8.801 7.291 7.511 1.00 86.31 103 ARG A N 1
ATOM 761 C CA . ARG A 1 103 ? -8.548 7.586 8.928 1.00 86.31 103 ARG A CA 1
ATOM 762 C C . ARG A 1 103 ? -9.697 8.365 9.561 1.00 86.31 103 ARG A C 1
ATOM 764 O O . ARG A 1 103 ? -10.052 8.068 10.695 1.00 86.31 103 ARG A O 1
ATOM 771 N N . ASP A 1 104 ? -10.287 9.312 8.842 1.00 86.38 104 ASP A N 1
ATOM 772 C CA . ASP A 1 104 ? -11.402 10.123 9.332 1.00 86.38 104 ASP A CA 1
ATOM 773 C C . ASP A 1 104 ? -12.672 9.282 9.503 1.00 86.38 104 ASP A C 1
ATOM 775 O O . ASP A 1 104 ? -13.332 9.368 10.538 1.00 86.38 104 ASP A O 1
ATOM 779 N N . VAL A 1 105 ? -12.971 8.401 8.541 1.00 88.44 105 VAL A N 1
ATOM 780 C CA . VAL A 1 105 ? -14.094 7.454 8.639 1.00 88.44 105 VAL A CA 1
ATOM 781 C C . VAL A 1 105 ? -13.893 6.482 9.803 1.00 88.44 105 VAL A C 1
ATOM 783 O O . VAL A 1 105 ? -14.813 6.269 10.593 1.00 88.44 105 VAL A O 1
ATOM 786 N N . GLU A 1 106 ? -12.692 5.919 9.954 1.00 89.31 106 GLU A N 1
ATOM 787 C CA . GLU A 1 106 ? -12.368 5.024 11.070 1.00 89.31 106 GLU A CA 1
ATOM 788 C C . GLU A 1 106 ? -12.485 5.744 12.421 1.00 89.31 106 GLU A C 1
ATOM 790 O O . GLU A 1 106 ? -13.080 5.218 13.364 1.00 89.31 106 GLU A O 1
ATOM 795 N N . ARG A 1 107 ? -11.961 6.972 12.505 1.00 90.69 107 ARG A N 1
ATOM 796 C CA . ARG A 1 107 ? -12.040 7.813 13.700 1.00 90.69 107 ARG A CA 1
ATOM 797 C C . ARG A 1 107 ? -13.485 8.099 14.083 1.00 90.69 107 ARG A C 1
ATOM 799 O O . ARG A 1 107 ? -13.826 7.947 15.254 1.00 90.69 107 ARG A O 1
ATOM 806 N N . GLN A 1 108 ? -14.318 8.490 13.120 1.00 89.56 108 GLN A N 1
ATOM 807 C CA . GLN A 1 108 ? -15.728 8.775 13.367 1.00 89.56 108 GLN A CA 1
ATOM 808 C C . GLN A 1 108 ? -16.461 7.526 13.855 1.00 89.56 108 GLN A C 1
ATOM 810 O O . GLN A 1 108 ? -17.155 7.575 14.863 1.00 89.56 108 GLN A O 1
ATOM 815 N N . HIS A 1 109 ? -16.225 6.382 13.214 1.00 91.00 109 HIS A N 1
ATOM 816 C CA . HIS A 1 109 ? -16.867 5.134 13.604 1.00 91.00 109 HIS A CA 1
ATOM 817 C C . HIS A 1 109 ? -16.509 4.702 15.036 1.00 91.00 109 HIS A C 1
ATOM 819 O O . HIS A 1 109 ? -17.374 4.272 15.798 1.00 91.00 109 HIS A O 1
ATOM 825 N N . ILE A 1 110 ? -15.239 4.846 15.430 1.00 90.44 110 ILE A N 1
ATOM 826 C CA . ILE A 1 110 ? -14.798 4.548 16.799 1.00 90.44 110 ILE A CA 1
ATOM 827 C C . ILE A 1 110 ? -15.396 5.547 17.799 1.00 90.44 110 ILE A C 1
ATOM 829 O O . ILE A 1 110 ? -15.819 5.130 18.877 1.00 90.44 110 ILE A O 1
ATOM 833 N N . LEU A 1 111 ? -15.460 6.838 17.456 1.00 91.25 111 LEU A N 1
ATOM 834 C CA . LEU A 1 111 ? -16.092 7.862 18.294 1.00 91.25 111 LEU A CA 1
ATOM 835 C C . LEU A 1 111 ? -17.573 7.562 18.537 1.00 91.25 111 LEU A C 1
ATOM 837 O O . LEU A 1 111 ? -17.981 7.509 19.695 1.00 91.25 111 LEU A O 1
ATOM 841 N N . ASP A 1 112 ? -18.339 7.266 17.488 1.00 90.31 112 ASP A N 1
ATOM 842 C CA . ASP A 1 112 ? -19.770 6.964 17.596 1.00 90.31 112 ASP A CA 1
ATOM 843 C C . ASP A 1 112 ? -20.024 5.759 18.519 1.00 90.31 112 ASP A C 1
ATOM 845 O O . ASP A 1 112 ? -20.975 5.744 19.305 1.00 90.31 112 ASP A O 1
ATOM 849 N N . MET A 1 113 ? -19.164 4.736 18.458 1.00 90.44 113 MET A N 1
ATOM 850 C CA . MET A 1 113 ? -19.257 3.560 19.334 1.00 90.44 113 MET A CA 1
ATOM 851 C C . MET A 1 113 ? -18.842 3.867 20.776 1.00 90.44 113 MET A C 1
ATOM 853 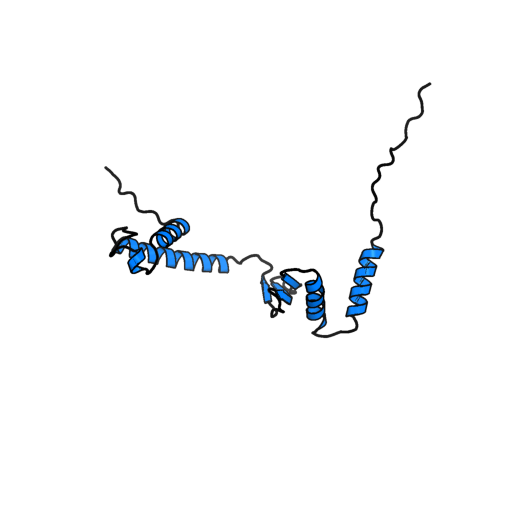O O . MET A 1 113 ? -19.424 3.333 21.725 1.00 90.44 113 MET A O 1
ATOM 857 N N . LEU A 1 114 ? -17.844 4.729 20.973 1.00 89.62 114 LEU A N 1
ATOM 858 C CA . LEU A 1 114 ? -17.451 5.185 22.304 1.00 89.62 114 LEU A CA 1
ATOM 859 C C . LEU A 1 114 ? -18.557 6.023 22.945 1.00 89.62 114 LEU A C 1
ATOM 861 O O . LEU A 1 114 ? -18.859 5.804 24.113 1.00 89.62 114 LEU A O 1
ATOM 865 N N . GLU A 1 115 ? -19.211 6.915 22.206 1.00 89.56 115 GLU A N 1
ATOM 866 C CA . GLU A 1 115 ? -20.333 7.710 22.715 1.00 89.56 115 GLU A CA 1
ATOM 867 C C . GLU A 1 115 ? -21.519 6.829 23.118 1.00 89.56 115 GLU A C 1
ATOM 869 O O . GLU A 1 115 ? -22.007 6.934 24.245 1.00 89.56 115 GLU A O 1
ATOM 874 N N . GLN A 1 116 ? -21.907 5.874 22.267 1.00 87.44 116 GLN A N 1
ATOM 875 C CA . GLN A 1 116 ? -22.979 4.914 22.566 1.00 87.44 116 GLN A CA 1
ATOM 876 C C . GLN A 1 116 ? -22.688 4.039 23.793 1.00 87.44 116 GLN A C 1
ATOM 878 O O . GLN A 1 116 ? -23.606 3.595 24.482 1.00 87.44 116 GLN A O 1
ATOM 883 N N . THR A 1 117 ? -21.411 3.799 24.093 1.00 89.88 117 THR A N 1
ATOM 884 C CA . THR A 1 117 ? -20.975 3.015 25.260 1.00 89.88 117 THR A CA 1
ATOM 885 C C . THR A 1 117 ? -20.585 3.880 26.457 1.00 89.88 117 THR A C 1
ATOM 887 O O . THR A 1 117 ? -20.021 3.367 27.427 1.00 89.88 117 THR A O 1
ATOM 890 N N . ASN A 1 118 ? -20.885 5.183 26.428 1.00 88.12 118 ASN A N 1
ATOM 891 C CA . ASN A 1 118 ? -20.540 6.140 27.480 1.00 88.12 118 ASN A CA 1
ATOM 892 C C . ASN A 1 118 ? -19.028 6.138 27.800 1.00 88.12 118 ASN A C 1
ATOM 894 O O . ASN A 1 118 ? -18.594 6.091 28.957 1.00 88.12 118 ASN A O 1
ATOM 898 N N . TRP A 1 119 ? -18.220 6.138 26.741 1.00 89.19 119 TRP A N 1
ATOM 899 C CA . TRP A 1 119 ? -16.760 6.074 26.741 1.00 89.19 119 TRP A CA 1
ATOM 900 C C . TRP A 1 119 ? -16.187 4.834 27.430 1.00 89.19 119 TRP A C 1
ATOM 902 O O . TRP A 1 119 ? -15.103 4.886 28.023 1.00 89.19 119 TRP A O 1
ATOM 912 N N . ARG A 1 120 ? -16.907 3.710 27.397 1.00 89.31 120 ARG A N 1
ATOM 913 C CA . ARG A 1 120 ? -16.456 2.449 27.984 1.00 89.31 120 ARG A CA 1
ATOM 914 C C . ARG A 1 120 ? -15.715 1.617 26.943 1.00 89.31 120 ARG A C 1
ATOM 916 O O . ARG A 1 120 ? -16.324 1.021 26.070 1.00 89.31 120 ARG A O 1
ATOM 923 N N . VAL A 1 121 ? -14.396 1.510 27.077 1.00 87.31 121 VAL A N 1
ATOM 924 C CA . VAL A 1 121 ? -13.553 0.746 26.139 1.00 87.31 121 VAL A CA 1
ATOM 925 C C . VAL A 1 121 ? -13.694 -0.772 26.342 1.00 87.31 121 VAL A C 1
ATOM 927 O O . VAL A 1 121 ? -13.815 -1.515 25.372 1.00 87.31 121 VAL A O 1
ATOM 930 N N . SER A 1 122 ? -13.741 -1.237 27.598 1.00 86.00 122 SER A N 1
ATOM 931 C CA . SER A 1 122 ? -13.683 -2.662 27.973 1.00 86.00 122 SER A CA 1
ATOM 932 C C . SER A 1 122 ? -14.936 -3.173 28.711 1.00 86.00 122 SER A C 1
ATOM 934 O O . SER A 1 122 ? -15.682 -2.415 29.342 1.00 86.00 122 SER A O 1
ATOM 936 N N . GLY A 1 123 ? -15.147 -4.492 28.672 1.00 85.50 123 GLY A N 1
ATOM 937 C CA . GLY A 1 123 ? -16.254 -5.208 29.311 1.00 85.50 123 GLY A CA 1
ATOM 938 C C . GLY A 1 123 ? -17.342 -5.656 28.334 1.00 85.50 123 GLY A C 1
ATOM 939 O O . GLY A 1 123 ? -17.262 -5.421 27.133 1.00 85.50 123 GLY A O 1
ATOM 940 N N . GLU A 1 124 ? -18.382 -6.309 28.859 1.00 83.06 124 GLU A N 1
ATOM 941 C CA . GLU A 1 124 ? -19.447 -6.907 28.039 1.00 83.06 124 GLU A CA 1
ATOM 942 C C . GLU A 1 124 ? -20.229 -5.890 27.198 1.00 83.06 124 GLU A C 1
ATOM 944 O O . GLU A 1 124 ? -20.656 -6.204 26.093 1.00 83.06 124 GLU A O 1
ATOM 949 N N . LYS A 1 125 ? -20.331 -4.653 27.697 1.00 84.38 125 LYS A N 1
ATOM 950 C CA . LYS A 1 125 ? -20.960 -3.507 27.024 1.00 84.38 125 LYS A CA 1
ATOM 951 C C . LYS A 1 125 ? -19.941 -2.457 26.551 1.00 84.38 125 LYS A C 1
ATOM 953 O O . LYS A 1 125 ? -20.286 -1.289 26.418 1.00 84.38 125 LYS A O 1
ATOM 958 N N . GLY A 1 126 ? -18.667 -2.831 26.415 1.00 89.75 126 GLY A N 1
ATOM 959 C CA . GLY A 1 126 ? -17.611 -1.916 25.979 1.00 89.75 126 GLY A CA 1
ATOM 960 C C . GLY A 1 126 ? -17.537 -1.788 24.457 1.00 89.75 126 GLY A C 1
ATOM 961 O O . GLY A 1 126 ? -17.834 -2.745 23.740 1.00 89.75 126 GLY A O 1
ATOM 962 N N . ALA A 1 127 ? -17.075 -0.637 23.966 1.00 91.06 127 ALA A N 1
ATOM 963 C CA . ALA A 1 127 ? -16.904 -0.349 22.543 1.00 91.06 127 ALA A CA 1
ATOM 964 C C . ALA A 1 127 ? -16.044 -1.403 21.836 1.00 91.06 127 ALA A C 1
ATOM 966 O O . ALA A 1 127 ? -16.361 -1.789 20.717 1.00 91.06 127 ALA A O 1
ATOM 967 N N . ALA A 1 128 ? -15.009 -1.937 22.497 1.00 91.56 128 ALA A N 1
ATOM 968 C CA . ALA A 1 128 ? -14.165 -2.978 21.913 1.00 91.56 128 ALA A CA 1
ATOM 969 C C . ALA A 1 128 ? -14.962 -4.248 21.594 1.00 91.56 128 ALA A C 1
ATOM 971 O O . ALA A 1 128 ? -14.820 -4.809 20.514 1.00 91.56 128 ALA A O 1
ATOM 972 N N . LYS A 1 129 ? -15.869 -4.658 22.489 1.00 89.81 129 LYS A N 1
ATOM 973 C CA . LYS A 1 129 ? -16.700 -5.850 22.288 1.00 89.81 129 LYS A CA 1
ATOM 974 C C . LYS A 1 129 ? -17.733 -5.648 21.177 1.00 89.81 129 LYS A C 1
ATOM 976 O O . LYS A 1 129 ? -17.956 -6.571 20.404 1.00 89.81 129 LYS A O 1
ATOM 981 N N . ILE A 1 130 ? -18.302 -4.446 21.063 1.00 87.75 130 ILE A N 1
ATOM 982 C CA . ILE A 1 130 ? -19.245 -4.091 19.987 1.00 87.75 130 ILE A CA 1
ATOM 983 C C . ILE A 1 130 ? -18.532 -4.031 18.629 1.00 87.75 130 ILE A C 1
ATOM 985 O O . ILE A 1 130 ? -19.050 -4.538 17.640 1.00 87.75 130 ILE A O 1
ATOM 989 N N . LEU A 1 131 ? -17.315 -3.485 18.595 1.00 87.12 131 LEU A N 1
ATOM 990 C CA . LEU A 1 131 ? -16.465 -3.430 17.403 1.00 87.12 131 LEU A CA 1
ATOM 991 C C . LEU A 1 131 ? -15.810 -4.781 17.054 1.00 87.12 131 LEU A C 1
ATOM 993 O O . LEU A 1 131 ? -15.126 -4.878 16.038 1.00 87.12 131 LEU A O 1
ATOM 997 N N . GLY A 1 132 ? -15.972 -5.817 17.887 1.00 88.25 132 GLY A N 1
ATOM 998 C CA . GLY A 1 132 ? -15.320 -7.118 17.696 1.00 88.25 132 GLY A CA 1
ATOM 999 C C . GLY A 1 132 ? -13.793 -7.080 17.846 1.00 88.25 132 GLY A C 1
ATOM 1000 O O . GLY A 1 132 ? -13.092 -7.929 17.301 1.00 88.25 132 GLY A O 1
ATOM 1001 N N . LEU A 1 133 ? -13.262 -6.091 18.568 1.00 89.31 133 LEU A N 1
ATOM 1002 C CA . LEU A 1 133 ? -11.836 -5.868 18.788 1.00 89.31 133 LEU A CA 1
ATOM 1003 C C . LEU A 1 133 ? -11.431 -6.236 20.220 1.00 89.31 133 LEU A C 1
ATOM 1005 O O . LEU A 1 133 ? -12.216 -6.152 21.165 1.00 89.31 133 LEU A O 1
ATOM 1009 N N . ASN A 1 134 ? -10.160 -6.592 20.408 1.00 90.75 134 ASN A N 1
ATOM 1010 C CA . ASN A 1 134 ? -9.595 -6.681 21.752 1.00 90.75 134 ASN A CA 1
ATOM 1011 C C . ASN A 1 134 ? -9.508 -5.261 22.358 1.00 90.75 134 ASN A C 1
ATOM 1013 O O . ASN A 1 134 ? -9.081 -4.343 21.650 1.00 90.75 134 ASN A O 1
ATOM 1017 N N . PRO A 1 135 ? -9.864 -5.053 23.641 1.00 88.50 135 PRO A N 1
ATOM 1018 C CA . PRO A 1 135 ? -9.715 -3.763 24.313 1.00 88.50 135 PRO A CA 1
ATOM 1019 C C . PRO A 1 135 ? -8.350 -3.095 24.112 1.00 88.50 135 PRO A C 1
ATOM 1021 O O . PRO A 1 135 ? -8.307 -1.916 23.775 1.00 88.50 135 PRO A O 1
ATOM 1024 N N . THR A 1 136 ? -7.246 -3.845 24.201 1.00 90.19 136 THR A N 1
ATOM 1025 C CA . THR A 1 136 ? -5.890 -3.292 24.006 1.00 90.19 136 THR A CA 1
ATOM 1026 C C . THR A 1 136 ? -5.639 -2.848 22.563 1.00 90.19 136 THR A C 1
ATOM 1028 O O . THR A 1 136 ? -4.926 -1.879 22.312 1.00 90.19 136 THR A O 1
ATOM 1031 N N . THR A 1 137 ? -6.262 -3.517 21.588 1.00 89.19 137 THR A N 1
ATOM 1032 C CA . THR A 1 137 ? -6.224 -3.110 20.177 1.00 89.19 137 THR A CA 1
ATOM 1033 C C . THR A 1 137 ? -7.036 -1.842 19.943 1.00 89.19 137 THR A C 1
ATOM 1035 O O . THR A 1 137 ? -6.601 -0.978 19.181 1.00 89.19 137 THR A O 1
ATOM 1038 N N . LEU A 1 138 ? -8.194 -1.706 20.598 1.00 90.12 138 LEU A N 1
ATOM 1039 C CA . LEU A 1 138 ? -8.998 -0.491 20.505 1.00 90.12 138 LEU A CA 1
ATOM 1040 C C . LEU A 1 138 ? -8.261 0.702 21.128 1.00 90.12 138 LEU A C 1
ATOM 1042 O O . LEU A 1 138 ? -8.207 1.754 20.502 1.00 90.12 138 LEU A O 1
ATOM 1046 N N . GLU A 1 139 ? -7.620 0.533 22.286 1.00 88.81 139 GLU A N 1
ATOM 1047 C CA . GLU A 1 139 ? -6.796 1.578 22.915 1.00 88.81 139 GLU A CA 1
ATOM 1048 C C . GLU A 1 139 ? -5.630 2.011 22.019 1.00 88.81 139 GLU A C 1
ATOM 1050 O O . GLU A 1 139 ? -5.399 3.207 21.826 1.00 88.81 139 GLU A O 1
ATOM 1055 N N . ALA A 1 140 ? -4.934 1.054 21.398 1.00 89.25 140 ALA A N 1
ATOM 1056 C CA . ALA A 1 140 ? -3.873 1.354 20.442 1.00 89.25 140 ALA A CA 1
ATOM 1057 C C . ALA A 1 140 ? -4.396 2.128 19.216 1.00 89.25 140 ALA A C 1
ATOM 1059 O O . ALA A 1 140 ? -3.752 3.082 18.772 1.00 89.25 140 ALA A O 1
ATOM 1060 N N . ARG A 1 141 ? -5.575 1.763 18.684 1.00 87.94 141 ARG A N 1
ATOM 1061 C CA . ARG A 1 141 ? -6.227 2.499 17.583 1.00 87.94 141 ARG A CA 1
ATOM 1062 C C . ARG A 1 141 ? -6.666 3.896 18.009 1.00 87.94 141 ARG A C 1
ATOM 1064 O O . ARG A 1 141 ? -6.424 4.841 17.267 1.00 87.94 141 ARG A O 1
ATOM 1071 N N . MET A 1 142 ? -7.236 4.049 19.203 1.00 90.06 142 MET A N 1
ATOM 1072 C CA . MET A 1 142 ? -7.612 5.351 19.760 1.00 90.06 142 MET A CA 1
ATOM 1073 C C . MET A 1 142 ? -6.396 6.272 19.875 1.00 90.06 142 MET A C 1
ATOM 1075 O O . MET A 1 142 ? -6.454 7.404 19.403 1.00 90.06 142 MET A O 1
ATOM 1079 N N . ASN A 1 143 ? -5.272 5.775 20.399 1.00 88.19 143 ASN A N 1
ATOM 1080 C CA . ASN A 1 143 ? -4.029 6.544 20.483 1.00 88.19 143 ASN A CA 1
ATOM 1081 C C . ASN A 1 143 ? -3.509 6.930 19.084 1.00 88.19 143 ASN A C 1
ATOM 1083 O O . ASN A 1 143 ? -3.206 8.091 18.819 1.00 88.19 143 ASN A O 1
ATOM 1087 N N . LYS A 1 144 ? -3.501 5.979 18.141 1.00 86.69 144 LYS A N 1
ATOM 1088 C CA . LYS A 1 144 ? -3.065 6.215 16.755 1.00 86.69 144 LYS A CA 1
ATOM 1089 C C . LYS A 1 144 ? -3.936 7.234 16.005 1.00 86.69 144 LYS A C 1
ATOM 1091 O O . LYS A 1 144 ? -3.428 7.940 15.138 1.00 86.69 144 LYS A O 1
ATOM 1096 N N . LEU A 1 145 ? -5.228 7.303 16.322 1.00 87.25 145 LEU A N 1
ATOM 1097 C CA . LEU A 1 145 ? -6.202 8.219 15.715 1.00 87.25 145 LEU A CA 1
ATOM 1098 C C . LEU A 1 145 ? -6.395 9.517 16.523 1.00 87.25 145 LEU A C 1
ATOM 1100 O O . LEU A 1 145 ? -7.231 10.345 16.158 1.00 87.25 145 LEU A O 1
ATOM 1104 N N . GLY A 1 146 ? -5.646 9.704 17.617 1.00 87.06 146 GLY A N 1
ATOM 1105 C CA . GLY A 1 146 ? -5.752 10.883 18.481 1.00 87.06 146 GLY A CA 1
ATOM 1106 C C . GLY A 1 146 ? -7.112 11.019 19.176 1.00 87.06 146 GLY A C 1
ATOM 1107 O O . GLY A 1 146 ? -7.579 12.132 19.416 1.00 87.06 146 GLY A O 1
ATOM 1108 N N . ILE A 1 147 ? -7.788 9.904 19.455 1.00 86.75 147 ILE A N 1
ATOM 1109 C CA . ILE A 1 147 ? -9.063 9.868 20.173 1.00 86.75 147 ILE A CA 1
ATOM 1110 C C . ILE A 1 147 ? -8.764 9.796 21.671 1.00 86.75 147 ILE A C 1
ATOM 1112 O O . ILE A 1 147 ? -8.279 8.781 22.169 1.00 86.75 147 ILE A O 1
ATOM 1116 N N . ALA A 1 148 ? -9.092 10.862 22.395 1.00 83.62 148 ALA A N 1
ATOM 1117 C CA . ALA A 1 148 ? -8.984 10.925 23.847 1.00 83.62 148 ALA A CA 1
ATOM 1118 C C . ALA A 1 148 ? -10.373 11.056 24.475 1.00 83.62 148 ALA A C 1
ATOM 1120 O O . ALA A 1 148 ? -11.255 11.707 23.913 1.00 83.62 148 ALA A O 1
ATOM 1121 N N . ARG A 1 149 ? -10.558 10.455 25.656 1.00 79.31 149 ARG A N 1
ATOM 1122 C CA . ARG A 1 149 ? -11.769 10.670 26.451 1.00 79.31 149 ARG A CA 1
ATOM 1123 C C . ARG A 1 149 ? -11.858 12.160 26.808 1.00 79.31 149 ARG A C 1
ATOM 1125 O O . ARG A 1 149 ? -10.877 12.678 27.343 1.00 79.31 149 ARG A O 1
ATOM 1132 N N . PRO A 1 150 ? -12.994 12.839 26.568 1.00 71.62 150 PRO A N 1
ATOM 1133 C CA . PRO A 1 150 ? -13.198 14.190 27.054 1.00 71.62 150 PRO A CA 1
ATOM 1134 C C . PRO A 1 150 ? -13.095 14.141 28.576 1.00 71.62 150 PRO A C 1
ATOM 1136 O O . PRO A 1 150 ? -13.895 13.487 29.248 1.00 71.62 150 PRO A O 1
ATOM 1139 N N . SER A 1 151 ? -12.059 14.772 29.125 1.00 61.66 151 SER A N 1
ATOM 1140 C CA . SER A 1 151 ? -11.998 15.052 30.551 1.00 61.66 151 SER A CA 1
ATOM 1141 C C . SER A 1 151 ? -13.196 15.939 30.856 1.00 61.66 151 SER A C 1
ATOM 1143 O O . SER A 1 151 ? -13.251 17.068 30.367 1.00 61.66 151 SER A O 1
ATOM 1145 N N . SER A 1 152 ? -14.178 15.423 31.597 1.00 43.22 152 SER A N 1
ATOM 1146 C CA . SER A 1 152 ? -15.243 16.259 32.142 1.00 43.22 152 SER A CA 1
ATOM 1147 C C . SER A 1 152 ? -14.606 17.502 32.775 1.00 43.22 152 SER A C 1
ATOM 1149 O O . SER A 1 152 ? -13.646 17.343 33.536 1.00 43.22 152 SER A O 1
ATOM 1151 N N . PRO A 1 153 ? -15.076 18.723 32.470 1.00 51.75 153 PRO A N 1
ATOM 1152 C CA . PRO A 1 153 ? -14.692 19.878 33.256 1.00 51.75 153 PRO A CA 1
ATOM 1153 C C . PRO A 1 153 ? -15.221 19.648 34.675 1.00 51.75 153 PRO A C 1
ATOM 1155 O O . PRO A 1 153 ? -16.424 19.601 34.915 1.00 51.75 153 PRO A O 1
ATOM 1158 N N . THR A 1 154 ? -14.299 19.408 35.599 1.00 46.28 154 THR A N 1
ATOM 1159 C CA . THR A 1 154 ? -14.537 19.553 37.031 1.00 46.28 154 THR A CA 1
ATOM 1160 C C . THR A 1 154 ? -14.692 21.045 37.312 1.00 46.28 154 THR A C 1
ATOM 1162 O O . THR A 1 154 ? -13.721 21.779 37.127 1.00 46.28 154 THR A O 1
ATOM 1165 N N . GLY A 1 155 ? -15.867 21.469 37.787 1.00 36.19 155 GLY A N 1
ATOM 1166 C CA . GLY A 1 155 ? -16.084 22.790 38.392 1.00 36.19 155 GLY A CA 1
ATOM 1167 C C . GLY A 1 155 ? -17.234 23.566 37.788 1.00 36.19 155 GLY A C 1
ATOM 1168 O O . GLY A 1 155 ? -16.992 24.235 36.763 1.00 36.19 155 GLY A O 1
#

Secondary structure (DSSP, 8-state):
-PPPS-------------HHHHHHHHHHHHHHHTT--STTHHHHHHHHHGGG--SEEEEEEE-TTSSEEEEEEEEETTEEEPP-EEESSSS-HHHHHHHHHHHHHHHHHHHHHHHHTTT--SSTTSHHHHTT--HHHHHHHHHHTT---------

Radius of gyration: 30.35 Å; chains: 1; bounding box: 96×43×67 Å

pLDDT: mean 72.93, std 17.04, range [35.0, 91.56]

Foldseek 3Di:
DDDDDDDDDPDPDPPPPCPPPVVVVVVVVCVVLVVPPDLCSQQVVQVVVVVVVDQKDWDWDQDPVRQWTWTSWIDHDHGTDDIDIDGSPPPDVVNVVVVVVVLVVVQVVLVVLCVVLVNALDDPSHSCVVVVHDSVVSVVSCVVSVNDDPDPPDD